Protein AF-A0A345BZ29-F1 (afdb_monomer_lite)

Secondary structure (DSSP, 8-state):
-----PPPP--------S----HHHHHHHHHHHHHHHHHHTT----EEPPGGGSEEEEEETTEEEEEEEEEETTEEEEEEEEEEE-SS-EEEEEEEEE-

Foldseek 3Di:
DDDDDDDDDDDPPDDPDPDQDPLVNVVVVQQVVVVVVCVVVVWADKAWDDPVQWDWDDPDRQWIKIWHWIATPQGIKIKIKTWGADPVGIDIDIDMDHD

Organism: NCBI:txid2099786

Structure (mmCIF, N/CA/C/O backbone):
data_AF-A0A345BZ29-F1
#
_entry.id   AF-A0A345BZ29-F1
#
loop_
_atom_site.group_PDB
_atom_site.id
_atom_site.type_symbol
_atom_site.label_atom_id
_atom_site.label_alt_id
_atom_site.label_comp_id
_atom_site.label_asym_id
_atom_site.label_entity_id
_atom_site.label_seq_id
_atom_site.pdbx_PDB_ins_code
_atom_site.Cartn_x
_atom_site.Cartn_y
_atom_site.Cartn_z
_atom_site.occupancy
_atom_site.B_iso_or_equiv
_atom_site.auth_seq_id
_atom_site.auth_comp_id
_atom_site.auth_asym_id
_atom_site.auth_atom_id
_atom_site.pdbx_PDB_model_num
ATOM 1 N N . MET A 1 1 ? 42.193 -27.269 7.540 1.00 41.31 1 MET A N 1
ATOM 2 C CA . MET A 1 1 ? 41.922 -27.602 6.123 1.00 41.31 1 MET A CA 1
ATOM 3 C C . MET A 1 1 ? 40.944 -26.571 5.577 1.00 41.31 1 MET A C 1
ATOM 5 O O . MET A 1 1 ? 39.845 -26.471 6.103 1.00 41.31 1 MET A O 1
ATOM 9 N N . LYS A 1 2 ? 41.381 -25.739 4.622 1.00 37.19 2 LYS A N 1
ATOM 10 C CA . LYS A 1 2 ? 40.565 -24.704 3.962 1.00 37.19 2 LYS A CA 1
ATOM 11 C C . LYS A 1 2 ? 39.640 -25.372 2.938 1.00 37.19 2 LYS A C 1
ATOM 13 O O . LYS A 1 2 ? 40.121 -26.186 2.156 1.00 37.19 2 LYS A O 1
ATOM 18 N N . LYS A 1 3 ? 38.356 -25.011 2.916 1.00 41.78 3 LYS A N 1
ATOM 19 C CA . LYS A 1 3 ? 37.462 -25.263 1.777 1.00 41.78 3 LYS A CA 1
ATOM 20 C C . LYS A 1 3 ? 36.987 -23.914 1.252 1.00 41.78 3 LYS A 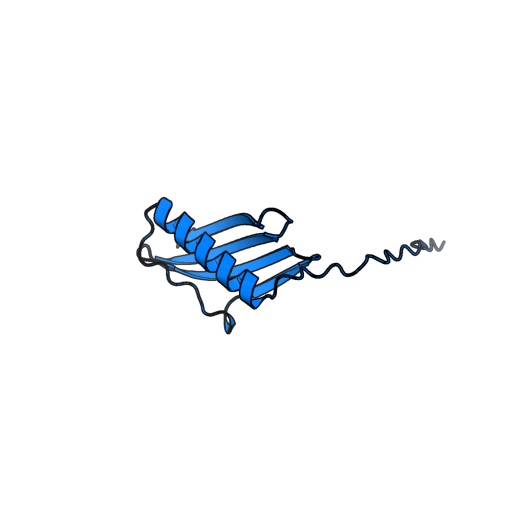C 1
ATOM 22 O O . LYS A 1 3 ? 36.071 -23.309 1.789 1.00 41.78 3 LYS A O 1
ATOM 27 N N . THR A 1 4 ? 37.701 -23.428 0.247 1.00 45.34 4 THR A N 1
ATOM 28 C CA . THR A 1 4 ? 37.281 -22.350 -0.645 1.00 45.34 4 THR A CA 1
ATOM 29 C C . THR A 1 4 ? 36.128 -22.866 -1.496 1.00 45.34 4 THR A C 1
ATOM 31 O O . THR A 1 4 ? 36.337 -23.740 -2.335 1.00 45.34 4 THR A O 1
ATOM 34 N N . PHE A 1 5 ? 34.923 -22.349 -1.270 1.00 43.94 5 PHE A N 1
ATOM 35 C CA . PHE A 1 5 ? 33.838 -22.457 -2.238 1.00 43.94 5 PHE A CA 1
ATOM 36 C C . PHE A 1 5 ? 34.003 -21.308 -3.231 1.00 43.94 5 PHE A C 1
ATOM 38 O O . PHE A 1 5 ? 33.775 -20.149 -2.897 1.00 43.94 5 PHE A O 1
ATOM 45 N N . GLY A 1 6 ? 34.495 -21.637 -4.426 1.00 39.59 6 GLY A N 1
ATOM 46 C CA . GLY A 1 6 ? 34.424 -20.748 -5.577 1.00 39.59 6 GLY A CA 1
ATOM 47 C C . GLY A 1 6 ? 32.998 -20.774 -6.107 1.00 39.59 6 GLY A C 1
ATOM 48 O O . GLY A 1 6 ? 32.523 -21.835 -6.509 1.00 39.59 6 GLY A O 1
ATOM 49 N N . LEU A 1 7 ? 32.318 -19.630 -6.071 1.00 35.81 7 LEU A N 1
ATOM 50 C CA . LEU A 1 7 ? 31.026 -19.466 -6.720 1.00 35.81 7 LEU A CA 1
ATOM 51 C C . LEU A 1 7 ? 31.264 -18.917 -8.127 1.00 35.81 7 LEU A C 1
ATOM 53 O O . LEU A 1 7 ? 31.934 -17.902 -8.315 1.00 35.81 7 LEU A O 1
ATOM 57 N N . LEU A 1 8 ? 30.773 -19.682 -9.095 1.00 42.59 8 LEU A N 1
ATOM 58 C CA . LEU A 1 8 ? 30.844 -19.427 -10.521 1.00 42.59 8 LEU A CA 1
ATOM 59 C C . LEU A 1 8 ? 30.109 -18.134 -10.891 1.00 42.59 8 LEU A C 1
ATOM 61 O O . LEU A 1 8 ? 28.984 -17.891 -10.465 1.00 42.59 8 LEU A O 1
ATOM 65 N N . LEU A 1 9 ? 30.772 -17.369 -11.750 1.00 43.53 9 LEU A N 1
ATOM 66 C CA . LEU A 1 9 ? 30.238 -16.292 -12.571 1.00 43.53 9 LEU A CA 1
ATOM 67 C C . LEU A 1 9 ? 29.026 -16.787 -13.375 1.00 43.53 9 LEU A C 1
ATOM 69 O O . LEU A 1 9 ? 29.164 -17.694 -14.195 1.00 43.53 9 LEU A O 1
ATOM 73 N N . VAL A 1 10 ? 27.876 -16.143 -13.201 1.00 43.00 10 VAL A N 1
ATOM 74 C CA . VAL A 1 10 ? 26.813 -16.107 -14.210 1.00 43.00 10 VAL A CA 1
ATOM 75 C C . VAL A 1 10 ? 26.402 -14.646 -14.328 1.00 43.00 10 VAL A C 1
ATOM 77 O O . VAL A 1 10 ? 25.740 -14.111 -13.448 1.00 43.00 10 VAL A O 1
ATOM 80 N N . MET A 1 11 ? 26.879 -13.978 -15.380 1.00 44.62 11 MET A N 1
ATOM 81 C CA . MET A 1 11 ? 26.291 -12.725 -15.849 1.00 44.62 11 MET A CA 1
ATOM 82 C C . MET A 1 11 ? 25.088 -13.087 -16.720 1.00 44.62 11 MET A C 1
ATOM 84 O O . MET A 1 11 ? 25.293 -13.698 -17.772 1.00 44.62 11 MET A O 1
ATOM 88 N N . PRO A 1 12 ? 23.863 -12.692 -16.357 1.00 50.50 12 PRO A N 1
ATOM 89 C CA . PRO A 1 12 ? 22.804 -12.540 -17.329 1.00 50.50 12 PRO A CA 1
ATOM 90 C C . PRO A 1 12 ? 22.901 -11.129 -17.927 1.00 50.50 12 PRO A C 1
ATOM 92 O O . PRO A 1 12 ? 22.564 -10.131 -17.298 1.00 50.50 12 PRO A O 1
ATOM 95 N N . LEU A 1 13 ? 23.414 -11.054 -19.159 1.00 50.03 13 LEU A N 1
ATOM 96 C CA . LEU A 1 13 ? 23.071 -9.975 -20.083 1.00 50.03 13 LEU A CA 1
ATOM 97 C C . LEU A 1 13 ? 21.588 -10.180 -20.420 1.00 50.03 13 LEU A C 1
ATOM 99 O O . LEU A 1 13 ? 21.267 -11.039 -21.242 1.00 50.03 13 LEU A O 1
ATOM 103 N N . ILE A 1 14 ? 20.694 -9.444 -19.765 1.00 51.84 14 ILE A N 1
ATOM 104 C CA . ILE A 1 14 ? 19.290 -9.373 -20.165 1.00 51.84 14 ILE A CA 1
ATOM 105 C C . ILE A 1 14 ? 19.042 -7.957 -20.667 1.00 51.84 14 ILE A C 1
ATOM 107 O O . ILE A 1 14 ? 19.093 -6.967 -19.948 1.00 51.84 14 ILE A O 1
ATOM 111 N N . LEU A 1 15 ? 18.981 -7.918 -21.994 1.00 41.41 15 LEU A N 1
ATOM 112 C CA . LEU A 1 15 ? 18.156 -7.070 -22.836 1.00 41.41 15 LEU A CA 1
ATOM 113 C C . LEU A 1 15 ? 17.166 -6.195 -22.039 1.00 41.41 15 LEU A C 1
ATOM 115 O O . LEU A 1 15 ? 16.095 -6.669 -21.691 1.00 41.41 15 LEU A O 1
ATOM 119 N N . ALA A 1 16 ? 17.514 -4.929 -21.793 1.00 41.69 16 ALA A N 1
ATOM 120 C CA . ALA A 1 16 ? 16.585 -3.936 -21.256 1.00 41.69 16 ALA A CA 1
ATOM 121 C C . ALA A 1 16 ? 15.505 -3.647 -22.313 1.00 41.69 16 ALA A C 1
ATOM 123 O O . ALA A 1 16 ? 15.663 -2.772 -23.173 1.00 41.69 16 ALA A O 1
ATOM 124 N N . GLY A 1 17 ? 14.460 -4.473 -22.310 1.00 40.19 17 GLY A N 1
ATOM 125 C CA . GLY A 1 17 ? 13.194 -4.197 -22.964 1.00 40.19 17 GLY A CA 1
ATOM 126 C C . GLY A 1 17 ? 12.519 -3.055 -22.217 1.00 40.19 17 GLY A C 1
ATOM 127 O O . GLY A 1 17 ? 12.507 -3.004 -20.996 1.00 40.19 17 GLY A O 1
ATOM 128 N N . CYS A 1 18 ? 12.038 -2.065 -22.953 1.00 53.88 18 CYS A N 1
ATOM 129 C CA . CYS A 1 18 ? 11.407 -0.888 -22.382 1.00 53.88 18 CYS A CA 1
ATOM 130 C C . CYS A 1 18 ? 10.015 -1.211 -21.823 1.00 53.88 18 CYS A C 1
ATOM 132 O O . CYS A 1 18 ? 9.070 -0.966 -22.558 1.00 53.88 18 CYS A O 1
ATOM 134 N N . PHE A 1 19 ? 9.875 -1.682 -20.579 1.00 53.09 19 PHE A N 1
ATOM 135 C CA . PHE A 1 19 ? 8.604 -1.598 -19.831 1.00 53.09 19 PHE A CA 1
ATOM 136 C C . PHE A 1 19 ? 8.750 -1.413 -18.313 1.00 53.09 19 PHE A C 1
ATOM 138 O O . PHE A 1 19 ? 7.753 -1.551 -17.634 1.00 53.09 19 PHE A O 1
ATOM 145 N N . GLY A 1 20 ? 9.909 -0.959 -17.812 1.00 54.59 20 GLY A N 1
ATOM 146 C CA . GLY A 1 20 ? 10.097 -0.631 -16.390 1.00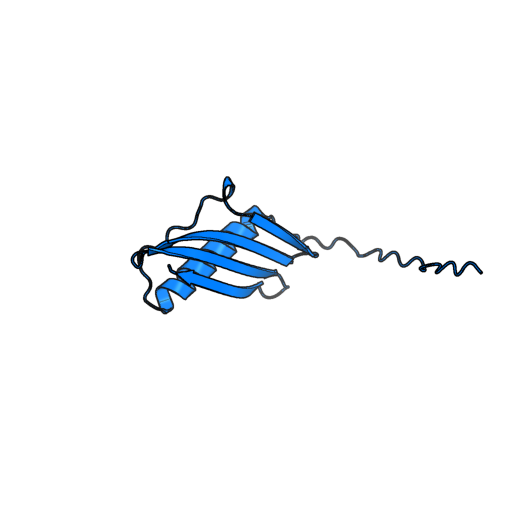 54.59 20 GLY A CA 1
ATOM 147 C C . GLY A 1 20 ? 8.958 0.220 -15.821 1.00 54.59 20 GLY A C 1
ATOM 148 O O . GLY A 1 20 ? 8.882 1.417 -16.133 1.00 54.59 20 GLY A O 1
ATOM 149 N N . ALA A 1 21 ? 8.076 -0.375 -15.015 1.00 61.56 21 ALA A N 1
ATOM 150 C CA . ALA A 1 21 ? 7.055 0.383 -14.304 1.00 61.56 21 ALA A CA 1
ATOM 151 C C . ALA A 1 21 ? 7.767 1.409 -13.407 1.00 61.56 21 ALA A C 1
ATOM 153 O O . ALA A 1 21 ? 8.713 1.099 -12.695 1.00 61.56 21 ALA A O 1
ATOM 154 N N . ASN A 1 22 ? 7.391 2.684 -13.476 1.00 83.56 22 ASN A N 1
ATOM 155 C CA . ASN A 1 22 ? 7.972 3.664 -12.557 1.00 83.56 22 ASN A CA 1
ATOM 156 C C . ASN A 1 22 ? 7.379 3.409 -11.157 1.00 83.56 22 ASN A C 1
ATOM 158 O O . ASN A 1 22 ? 6.186 3.142 -11.057 1.00 83.56 22 ASN A O 1
ATOM 162 N N . GLU A 1 23 ? 8.163 3.544 -10.083 1.00 87.69 23 GLU A N 1
ATOM 163 C CA . GLU A 1 23 ? 7.680 3.508 -8.691 1.00 87.69 23 GLU A CA 1
ATOM 164 C C . GLU A 1 23 ? 6.437 4.392 -8.458 1.00 87.69 23 GLU A C 1
ATOM 166 O O . GLU A 1 23 ? 5.601 4.071 -7.619 1.00 87.69 23 GLU A O 1
ATOM 171 N N . ASP A 1 24 ? 6.313 5.506 -9.193 1.00 90.19 24 ASP A N 1
ATOM 172 C CA . ASP A 1 24 ? 5.108 6.349 -9.214 1.00 90.19 24 ASP A CA 1
ATOM 173 C C . ASP A 1 24 ? 3.860 5.567 -9.650 1.00 90.19 24 ASP A C 1
ATOM 175 O O . ASP A 1 24 ? 2.824 5.616 -8.996 1.00 90.19 24 ASP A O 1
ATOM 179 N N . VAL A 1 25 ? 3.987 4.825 -10.750 1.00 92.06 25 VAL A N 1
ATOM 180 C CA . VAL A 1 25 ? 2.914 4.010 -11.328 1.00 92.06 25 VAL A CA 1
ATOM 181 C C . VAL A 1 25 ? 2.582 2.850 -10.392 1.00 92.06 25 VAL A C 1
ATOM 183 O O . VAL A 1 25 ? 1.414 2.632 -10.099 1.00 92.06 25 VAL A O 1
ATOM 186 N N . ALA A 1 26 ? 3.600 2.181 -9.840 1.00 93.56 26 ALA A N 1
ATOM 187 C CA . ALA A 1 26 ? 3.407 1.098 -8.875 1.00 93.56 26 ALA A CA 1
ATOM 188 C C . ALA A 1 26 ? 2.657 1.557 -7.615 1.00 93.56 26 ALA A C 1
ATOM 190 O O . ALA A 1 26 ? 1.799 0.841 -7.104 1.00 93.56 26 ALA A O 1
ATOM 191 N N . TYR A 1 27 ? 2.948 2.762 -7.117 1.00 95.38 27 TYR A N 1
ATOM 192 C CA . TYR A 1 27 ? 2.218 3.344 -5.992 1.00 95.38 27 TYR A CA 1
ATOM 193 C C . TYR A 1 27 ? 0.754 3.647 -6.337 1.00 95.38 27 TYR A C 1
ATOM 195 O O . TYR A 1 27 ? -0.135 3.319 -5.545 1.00 95.38 27 TYR A O 1
ATOM 203 N N . ASP A 1 28 ? 0.504 4.269 -7.492 1.00 96.00 28 ASP A N 1
ATOM 204 C CA . ASP A 1 28 ? -0.848 4.621 -7.930 1.00 96.00 28 ASP A CA 1
ATOM 205 C C . ASP A 1 28 ? -1.701 3.356 -8.144 1.00 96.00 28 ASP A C 1
ATOM 207 O O . ASP A 1 28 ? -2.808 3.267 -7.604 1.00 96.00 28 ASP A O 1
ATOM 211 N N . ASP A 1 29 ? -1.158 2.341 -8.825 1.00 95.94 29 ASP A N 1
ATOM 212 C CA . ASP A 1 29 ? -1.839 1.065 -9.073 1.00 95.94 29 ASP A CA 1
ATOM 213 C C . ASP A 1 29 ? -2.101 0.299 -7.768 1.00 95.94 29 ASP A C 1
ATOM 215 O O . ASP A 1 29 ? -3.218 -0.171 -7.537 1.00 95.94 29 ASP A O 1
ATOM 219 N N . ALA A 1 30 ? -1.115 0.223 -6.863 1.00 96.19 30 ALA A N 1
ATOM 220 C CA . ALA A 1 30 ? -1.288 -0.419 -5.557 1.00 96.19 30 ALA A CA 1
ATOM 221 C C . ALA A 1 30 ? -2.387 0.266 -4.739 1.00 96.19 30 ALA A C 1
ATOM 223 O O . ALA A 1 30 ? -3.189 -0.400 -4.080 1.00 96.19 30 ALA A O 1
ATOM 224 N N . SER A 1 31 ? -2.433 1.597 -4.799 1.00 96.81 31 SER A N 1
ATOM 225 C CA . SER A 1 31 ? -3.407 2.400 -4.069 1.00 96.81 31 SER A CA 1
ATOM 226 C C . SER A 1 31 ? -4.826 2.203 -4.595 1.00 96.81 31 SER A C 1
ATOM 228 O O . SER A 1 31 ? -5.771 2.072 -3.809 1.00 96.81 31 SER A O 1
ATOM 230 N N . GLU A 1 32 ? -4.988 2.156 -5.918 1.00 96.94 32 GLU A N 1
ATOM 231 C CA . GLU A 1 32 ? -6.271 1.879 -6.563 1.00 96.94 32 GLU A CA 1
ATOM 232 C C . GLU A 1 32 ? -6.769 0.476 -6.208 1.00 96.94 32 GLU A C 1
ATOM 234 O O . GLU A 1 32 ? -7.903 0.312 -5.749 1.00 96.94 32 GLU A O 1
ATOM 239 N N . VAL A 1 33 ? -5.903 -0.522 -6.376 1.00 96.25 33 VAL A N 1
ATOM 240 C CA . VAL A 1 33 ? -6.203 -1.932 -6.125 1.00 96.25 33 VAL A CA 1
ATOM 241 C C . VAL A 1 33 ? -6.593 -2.156 -4.664 1.00 96.25 33 VAL A C 1
ATOM 243 O O . VAL A 1 33 ? -7.671 -2.690 -4.406 1.00 96.25 33 VAL A O 1
ATOM 246 N N . LEU A 1 34 ? -5.800 -1.669 -3.705 1.00 97.25 34 LEU A N 1
ATOM 247 C CA . LEU A 1 34 ? -6.122 -1.773 -2.278 1.00 97.25 34 LEU A CA 1
ATOM 248 C C . LEU A 1 34 ? -7.469 -1.119 -1.948 1.00 97.25 34 LEU A C 1
ATOM 250 O O . LEU A 1 34 ? -8.291 -1.707 -1.245 1.00 97.25 34 LEU A O 1
ATOM 254 N N . THR A 1 35 ? -7.709 0.088 -2.466 1.00 97.06 35 THR A N 1
ATOM 255 C CA . THR A 1 35 ? -8.960 0.818 -2.221 1.00 97.06 35 THR A CA 1
ATOM 256 C C . THR A 1 35 ? -10.163 0.045 -2.749 1.00 97.06 35 THR A C 1
ATOM 258 O O . THR A 1 35 ? -11.183 -0.035 -2.062 1.00 97.06 35 THR A O 1
ATOM 261 N N . ARG A 1 36 ? -10.053 -0.533 -3.949 1.00 96.50 36 ARG A N 1
ATOM 262 C CA . ARG A 1 36 ? -11.121 -1.322 -4.564 1.00 96.50 36 ARG A CA 1
ATOM 263 C C . ARG A 1 36 ? -11.431 -2.577 -3.754 1.00 96.50 36 ARG A C 1
ATOM 265 O O . ARG A 1 36 ? -12.588 -2.771 -3.397 1.00 96.50 36 ARG A O 1
ATOM 272 N N . GLU A 1 37 ? -10.424 -3.389 -3.432 1.00 95.88 37 GLU A N 1
ATOM 273 C CA . GLU A 1 37 ? -10.641 -4.649 -2.704 1.00 95.88 37 GLU A CA 1
ATOM 274 C C . GLU A 1 37 ? -11.244 -4.395 -1.312 1.00 95.88 37 GLU A C 1
ATOM 276 O O . GLU A 1 37 ? -12.212 -5.046 -0.923 1.00 95.88 37 GLU A O 1
ATOM 281 N N . LEU A 1 38 ? -10.762 -3.380 -0.587 1.00 94.81 38 LEU A N 1
ATOM 282 C CA . LEU A 1 38 ? -11.333 -3.000 0.710 1.00 94.81 38 LEU A CA 1
ATOM 283 C C . LEU A 1 38 ? -12.794 -2.548 0.600 1.00 94.81 38 LEU A C 1
ATOM 285 O O . LEU A 1 38 ? -13.622 -2.911 1.439 1.00 94.81 38 LEU A O 1
ATOM 289 N N . GLN A 1 39 ? -13.135 -1.774 -0.430 1.00 95.25 39 GLN A N 1
ATOM 290 C CA . GLN A 1 39 ? -14.517 -1.356 -0.665 1.00 95.25 39 GLN A CA 1
ATOM 291 C C . GLN A 1 39 ? -15.427 -2.530 -1.036 1.00 95.25 39 GLN A C 1
ATOM 293 O O . GLN A 1 39 ? -16.570 -2.565 -0.572 1.00 95.25 39 GLN A O 1
ATOM 298 N N . ASP A 1 40 ? -14.928 -3.501 -1.803 1.00 95.12 40 ASP A N 1
ATOM 299 C CA . ASP A 1 40 ? -15.651 -4.732 -2.138 1.00 95.12 40 ASP A CA 1
ATOM 300 C C . ASP A 1 40 ? -15.900 -5.607 -0.894 1.00 95.12 40 ASP A C 1
ATOM 302 O O . ASP A 1 40 ? -16.941 -6.264 -0.791 1.00 95.12 40 ASP A O 1
ATOM 306 N N . GLU A 1 41 ? -15.024 -5.531 0.111 1.00 92.94 41 GLU A N 1
ATOM 307 C CA . GLU A 1 41 ? -15.248 -6.113 1.442 1.00 92.94 41 GLU A CA 1
ATOM 308 C C . GLU A 1 41 ? -16.163 -5.280 2.359 1.00 92.94 41 GLU A C 1
ATOM 310 O O . GLU A 1 41 ? -16.502 -5.698 3.470 1.00 92.94 41 GLU A O 1
ATOM 315 N N . GLY A 1 42 ? -16.616 -4.111 1.903 1.00 94.31 42 GLY A N 1
ATOM 316 C CA . GLY A 1 42 ? -17.494 -3.215 2.653 1.00 94.31 42 GLY A CA 1
ATOM 317 C C . GLY A 1 42 ? -16.768 -2.258 3.603 1.00 94.31 42 GLY A C 1
ATOM 318 O O . GLY A 1 42 ? -17.422 -1.597 4.416 1.00 94.31 42 GLY A O 1
ATOM 319 N N . VAL A 1 43 ? -15.442 -2.144 3.507 1.00 94.75 43 VAL A N 1
ATOM 320 C CA . VAL A 1 43 ? -14.652 -1.145 4.232 1.00 94.75 43 VAL A CA 1
ATOM 321 C C . VAL A 1 43 ? -14.780 0.203 3.521 1.00 94.75 43 VAL A C 1
ATOM 323 O O . VAL A 1 43 ? -14.430 0.371 2.357 1.00 94.75 43 VAL A O 1
ATOM 326 N N . THR A 1 44 ? -15.307 1.200 4.226 1.00 94.38 44 THR A N 1
ATOM 327 C CA . THR A 1 44 ? -15.531 2.547 3.675 1.00 94.38 44 THR A CA 1
ATOM 328 C C . THR A 1 44 ? -14.459 3.528 4.125 1.00 94.38 44 THR A C 1
ATOM 330 O O . THR A 1 44 ? -13.855 3.315 5.167 1.00 94.38 44 THR A O 1
ATOM 333 N N . GLY A 1 45 ? -14.299 4.654 3.422 1.00 94.50 45 GLY A N 1
ATOM 334 C CA . GLY A 1 45 ? -13.441 5.758 3.877 1.00 94.50 45 GLY A CA 1
ATOM 335 C C . GLY A 1 45 ? -11.952 5.417 3.887 1.00 94.50 45 GLY A C 1
ATOM 336 O O . GLY A 1 45 ? -11.261 5.824 4.808 1.00 94.50 45 GLY A O 1
ATOM 337 N N . VAL A 1 46 ? -11.497 4.629 2.909 1.00 96.38 46 VAL A N 1
ATOM 338 C CA . VAL A 1 46 ? -10.092 4.235 2.755 1.00 96.38 46 VAL A CA 1
ATOM 339 C C . VAL A 1 46 ? -9.256 5.455 2.360 1.00 96.38 46 VAL A C 1
ATOM 341 O O . VAL A 1 46 ? -9.490 6.055 1.311 1.00 96.38 46 VAL A O 1
ATOM 344 N N . GLU A 1 47 ? -8.281 5.805 3.190 1.00 96.94 47 GLU A N 1
ATOM 345 C CA . GLU A 1 47 ? -7.288 6.851 2.953 1.00 96.94 47 GLU A CA 1
ATOM 346 C C . GLU A 1 47 ? -5.889 6.249 3.115 1.00 96.94 47 GLU A C 1
ATOM 348 O O . GLU A 1 47 ? -5.472 5.880 4.211 1.00 96.94 47 GLU A O 1
ATOM 353 N N . ILE A 1 48 ? -5.158 6.128 2.011 1.00 96.50 48 ILE A N 1
ATOM 354 C CA . ILE A 1 48 ? -3.819 5.532 1.991 1.00 96.50 48 ILE A CA 1
ATOM 355 C C . ILE A 1 48 ? -2.783 6.597 2.367 1.00 96.50 48 ILE A C 1
ATOM 357 O O . ILE A 1 48 ? -2.888 7.752 1.943 1.00 96.50 48 ILE A O 1
ATOM 361 N N . ALA A 1 49 ? -1.784 6.221 3.173 1.00 94.44 49 ALA A N 1
ATOM 362 C CA . ALA A 1 49 ? -0.680 7.108 3.524 1.00 94.44 49 ALA A CA 1
ATOM 363 C C . ALA A 1 49 ? 0.009 7.659 2.270 1.00 94.44 49 ALA A C 1
ATOM 365 O O . ALA A 1 49 ? 0.129 6.972 1.259 1.00 94.44 49 ALA A O 1
ATOM 366 N N . SER A 1 50 ? 0.498 8.900 2.347 1.00 94.38 50 SER A N 1
ATOM 367 C CA . SER A 1 50 ? 1.179 9.521 1.212 1.00 94.38 50 SER A CA 1
ATOM 368 C C . SER A 1 50 ? 2.359 8.674 0.733 1.00 94.38 50 SER A C 1
ATOM 370 O O . SER A 1 50 ? 2.982 7.938 1.503 1.00 94.38 50 SER A O 1
ATOM 372 N N . ARG A 1 51 ? 2.727 8.844 -0.540 1.00 92.50 51 ARG A N 1
ATOM 373 C CA . ARG A 1 51 ? 3.881 8.158 -1.130 1.00 92.50 51 ARG A CA 1
ATOM 374 C C . ARG A 1 51 ? 5.161 8.318 -0.306 1.00 92.50 51 ARG A C 1
ATOM 376 O O . ARG A 1 51 ? 5.880 7.352 -0.109 1.00 92.50 51 ARG A O 1
ATOM 383 N N . GLU A 1 52 ? 5.428 9.513 0.221 1.00 93.19 52 GLU A N 1
ATOM 384 C CA . GLU A 1 52 ? 6.618 9.778 1.049 1.00 93.19 52 GLU A CA 1
ATOM 385 C C . GLU A 1 52 ? 6.648 8.967 2.357 1.00 93.19 52 GLU A C 1
ATOM 387 O O . GLU A 1 52 ? 7.713 8.776 2.943 1.00 93.19 52 GLU A O 1
ATOM 392 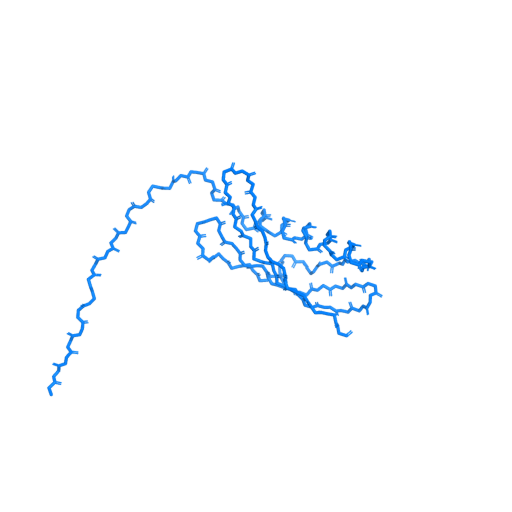N N . ALA A 1 53 ? 5.485 8.507 2.822 1.00 92.62 53 ALA A N 1
ATOM 393 C CA . ALA A 1 53 ? 5.317 7.678 4.010 1.00 92.62 53 ALA A CA 1
ATOM 394 C C . ALA A 1 53 ? 5.099 6.188 3.679 1.00 92.62 53 ALA A C 1
ATOM 396 O O . ALA A 1 53 ? 4.906 5.386 4.592 1.00 92.62 53 ALA A O 1
ATOM 397 N N . THR A 1 54 ? 5.136 5.820 2.396 1.00 95.50 54 THR A N 1
ATOM 398 C CA . THR A 1 54 ? 4.945 4.454 1.900 1.00 95.50 54 THR A CA 1
ATOM 399 C C . THR A 1 54 ? 6.293 3.866 1.489 1.00 95.50 54 THR A C 1
ATOM 401 O O . THR A 1 54 ? 7.110 4.524 0.847 1.00 95.50 54 THR A O 1
ATOM 404 N N . SER A 1 55 ? 6.547 2.616 1.869 1.00 96.88 55 SER A N 1
ATOM 405 C CA . SER A 1 55 ? 7.732 1.875 1.444 1.00 96.88 55 SER A CA 1
ATOM 406 C C . SER A 1 55 ? 7.459 1.216 0.097 1.00 96.88 55 SER A C 1
ATOM 408 O O . SER A 1 55 ? 6.549 0.397 -0.001 1.00 96.88 55 SER A O 1
ATOM 410 N N . ILE A 1 56 ? 8.259 1.542 -0.919 1.00 94.69 56 ILE A N 1
ATOM 411 C CA . ILE A 1 56 ? 8.196 0.940 -2.258 1.00 94.69 56 ILE A CA 1
ATOM 412 C C . ILE A 1 56 ? 9.530 0.239 -2.498 1.00 94.69 56 ILE A C 1
ATOM 414 O O . ILE A 1 56 ? 10.588 0.859 -2.394 1.00 94.69 56 ILE A O 1
ATOM 418 N N . ILE A 1 57 ? 9.486 -1.065 -2.753 1.00 94.25 57 ILE A N 1
ATOM 419 C CA . ILE A 1 57 ? 10.671 -1.913 -2.885 1.00 94.25 57 ILE A CA 1
ATOM 420 C C . ILE A 1 57 ? 10.599 -2.634 -4.230 1.00 94.25 57 ILE A C 1
ATOM 422 O O . ILE A 1 57 ? 9.759 -3.510 -4.409 1.00 94.25 57 ILE A O 1
ATOM 426 N N . GLU A 1 58 ? 11.502 -2.303 -5.151 1.00 92.75 58 GLU A N 1
ATOM 427 C CA . GLU A 1 58 ? 11.687 -3.052 -6.399 1.00 92.75 58 GLU A CA 1
ATOM 428 C C . GLU A 1 58 ? 12.325 -4.420 -6.091 1.00 92.75 58 GLU A C 1
ATOM 430 O O . GLU A 1 58 ? 13.413 -4.502 -5.508 1.00 92.75 58 GLU A O 1
ATOM 435 N N . GLN A 1 59 ? 11.627 -5.503 -6.437 1.00 89.38 59 GLN A N 1
ATOM 436 C CA . GLN A 1 59 ? 12.058 -6.889 -6.215 1.00 89.38 59 GLN A CA 1
ATOM 437 C C . GLN A 1 59 ? 12.640 -7.548 -7.472 1.00 89.38 59 GLN A C 1
ATOM 439 O O . GLN A 1 59 ? 13.343 -8.558 -7.377 1.00 89.38 59 GLN A O 1
ATOM 444 N N . GLY A 1 60 ? 12.405 -6.952 -8.636 1.00 87.19 60 GLY A N 1
ATOM 445 C CA . GLY A 1 60 ? 12.856 -7.420 -9.936 1.00 87.19 60 GLY A CA 1
ATOM 446 C C . GLY A 1 60 ? 12.427 -6.452 -11.032 1.00 87.19 60 GLY A C 1
ATOM 447 O O . GLY A 1 60 ? 11.780 -5.447 -10.754 1.00 87.19 60 GLY A O 1
ATOM 448 N N . GLU A 1 61 ? 12.788 -6.773 -12.276 1.00 86.00 61 GLU A N 1
ATOM 449 C CA . GLU A 1 61 ? 12.240 -6.064 -13.435 1.00 86.00 61 GLU A CA 1
ATOM 450 C C . GLU A 1 61 ? 10.716 -6.175 -13.375 1.00 86.00 61 GLU A C 1
ATOM 452 O O . GLU A 1 61 ? 10.193 -7.286 -13.303 1.00 86.00 61 GLU A O 1
ATOM 457 N N . ASP A 1 62 ? 10.040 -5.027 -13.337 1.00 90.06 62 ASP A N 1
ATOM 458 C CA . ASP A 1 62 ? 8.582 -4.937 -13.323 1.00 90.06 62 ASP A CA 1
ATOM 459 C C . ASP A 1 62 ? 7.892 -5.560 -12.096 1.00 90.06 62 ASP A C 1
ATOM 461 O O . ASP A 1 62 ? 6.698 -5.839 -12.144 1.00 90.06 62 ASP A O 1
ATOM 465 N N . HIS A 1 63 ? 8.603 -5.724 -10.972 1.00 93.50 63 HIS A N 1
ATOM 466 C CA . HIS A 1 63 ? 8.072 -6.320 -9.738 1.00 93.50 63 HIS A CA 1
ATOM 467 C C . HIS A 1 63 ? 8.310 -5.419 -8.518 1.00 93.50 63 HIS A C 1
ATOM 469 O O . HIS A 1 63 ? 9.454 -5.111 -8.172 1.00 93.50 63 HIS A O 1
ATOM 475 N N . TYR A 1 64 ? 7.231 -5.017 -7.839 1.00 94.88 64 TYR A N 1
ATOM 476 C CA . TYR A 1 64 ? 7.225 -4.058 -6.734 1.00 94.88 64 TYR A CA 1
ATOM 477 C C . TYR A 1 64 ? 6.469 -4.587 -5.517 1.00 94.88 64 TYR A C 1
ATOM 479 O O . TYR A 1 64 ? 5.346 -5.068 -5.617 1.00 94.88 64 TYR A O 1
ATOM 487 N N . LEU A 1 65 ? 7.052 -4.384 -4.336 1.00 96.56 65 LEU A N 1
ATOM 488 C CA . LEU A 1 65 ? 6.381 -4.556 -3.053 1.00 96.56 65 LEU A CA 1
ATOM 489 C C . LEU A 1 65 ? 6.106 -3.186 -2.425 1.00 96.56 65 LEU A C 1
ATOM 491 O O . LEU A 1 65 ? 7.041 -2.439 -2.122 1.00 96.56 65 LEU A O 1
ATOM 495 N N . ILE 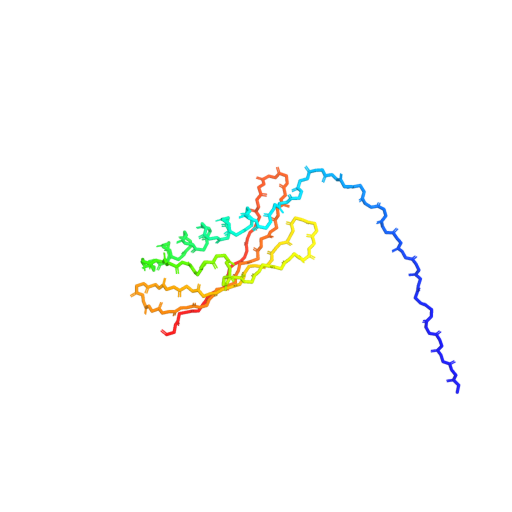A 1 66 ? 4.831 -2.876 -2.203 1.00 97.38 66 ILE A N 1
ATOM 496 C CA . ILE A 1 66 ? 4.349 -1.610 -1.651 1.00 97.38 66 ILE A CA 1
ATOM 497 C C . ILE A 1 66 ? 3.773 -1.875 -0.262 1.00 97.38 66 ILE A C 1
ATOM 499 O O . ILE A 1 66 ? 2.893 -2.715 -0.097 1.00 97.38 66 ILE A O 1
ATOM 503 N N . GLN A 1 67 ? 4.264 -1.172 0.755 1.00 98.00 67 GLN A N 1
ATOM 504 C CA . GLN A 1 67 ? 3.852 -1.354 2.149 1.00 98.00 67 GLN A CA 1
ATOM 505 C C . GLN A 1 67 ? 3.622 -0.009 2.823 1.00 98.00 67 GLN A C 1
ATOM 507 O O . GLN A 1 67 ? 4.452 0.899 2.721 1.00 98.00 67 GLN A O 1
ATOM 512 N N . GLY A 1 68 ? 2.535 0.107 3.576 1.00 97.00 68 GLY A N 1
ATOM 513 C CA . GLY A 1 68 ? 2.201 1.361 4.231 1.00 97.00 68 GLY A CA 1
ATOM 514 C C . GLY A 1 68 ? 1.093 1.247 5.265 1.00 97.00 68 GLY A C 1
ATOM 515 O O . GLY A 1 68 ? 0.649 0.162 5.641 1.00 97.00 68 GLY A O 1
ATOM 516 N N . GLN A 1 69 ? 0.675 2.418 5.733 1.00 97.94 69 GLN A N 1
ATOM 517 C CA . GLN A 1 69 ? -0.459 2.588 6.634 1.00 97.94 69 GLN A CA 1
ATOM 518 C C . GLN A 1 69 ? -1.654 3.123 5.846 1.00 97.94 69 GLN A C 1
ATOM 520 O O . GLN A 1 69 ? -1.492 3.836 4.852 1.00 97.94 69 GLN A O 1
ATOM 525 N N . MET A 1 70 ? -2.851 2.822 6.320 1.00 97.12 70 MET A N 1
ATOM 526 C CA . MET A 1 70 ? -4.099 3.369 5.809 1.00 97.12 70 MET A CA 1
ATOM 527 C C . MET A 1 70 ? -5.023 3.732 6.967 1.00 97.12 70 MET A C 1
ATOM 529 O O . MET A 1 70 ? -4.986 3.112 8.028 1.00 97.12 70 MET A O 1
ATOM 533 N N . GLU A 1 71 ? -5.886 4.709 6.746 1.00 97.56 71 GLU A N 1
ATOM 534 C CA . GLU A 1 71 ? -7.033 4.987 7.600 1.00 97.56 71 GLU A CA 1
ATOM 535 C C . GLU A 1 71 ? -8.296 4.474 6.910 1.00 97.56 71 GLU A C 1
ATOM 537 O O . GLU A 1 71 ? -8.423 4.525 5.687 1.00 97.56 71 GLU A O 1
ATOM 542 N N . THR A 1 72 ? -9.234 3.941 7.689 1.00 95.62 72 THR A N 1
ATOM 543 C CA . THR A 1 72 ? -10.521 3.460 7.181 1.00 95.62 72 THR A CA 1
ATOM 544 C C . THR A 1 72 ? -11.649 3.867 8.123 1.00 95.62 72 THR A C 1
ATOM 546 O O . THR A 1 72 ? -11.435 4.231 9.278 1.00 95.62 72 THR A O 1
ATOM 549 N N . GLY A 1 73 ? -12.893 3.715 7.680 1.00 94.75 73 GLY A N 1
ATOM 550 C CA . GLY A 1 73 ? -14.076 3.894 8.521 1.00 94.75 73 GLY A CA 1
ATOM 551 C C . GLY A 1 73 ? -14.181 2.891 9.677 1.00 94.75 73 GLY A C 1
ATOM 552 O O . GLY A 1 73 ? -14.958 3.128 10.601 1.00 94.75 73 GLY A O 1
ATOM 553 N N . ALA A 1 74 ? -13.420 1.792 9.644 1.00 91.25 74 ALA A N 1
ATOM 554 C CA . ALA A 1 74 ? -13.335 0.816 10.730 1.00 91.25 74 ALA A CA 1
ATOM 555 C C . ALA A 1 74 ? -12.182 1.103 11.712 1.00 91.25 74 ALA A C 1
ATOM 557 O O . ALA A 1 74 ? -12.206 0.584 12.825 1.00 91.25 74 ALA A O 1
ATOM 558 N N . GLY A 1 75 ? -11.219 1.946 11.329 1.00 95.00 75 GLY A N 1
ATOM 559 C CA . GLY A 1 75 ? -10.020 2.252 12.107 1.00 95.00 75 GLY A CA 1
ATOM 560 C C . GLY A 1 75 ? -8.748 2.291 11.250 1.00 95.00 75 GLY A C 1
ATOM 561 O O . GLY A 1 75 ? -8.819 2.057 10.035 1.00 95.00 75 GLY A O 1
ATOM 562 N N . PRO A 1 76 ? -7.592 2.578 11.873 1.00 96.38 76 PRO A N 1
ATOM 563 C CA . PRO A 1 76 ? -6.299 2.517 11.206 1.00 96.38 76 PRO A CA 1
ATOM 564 C C . PRO A 1 76 ? -5.956 1.075 10.821 1.00 96.38 76 PRO A C 1
ATOM 566 O O . PRO A 1 76 ? -6.403 0.116 11.460 1.00 96.38 76 PRO A O 1
ATOM 569 N N . GLY A 1 77 ? -5.123 0.920 9.800 1.00 96.75 77 GLY A N 1
ATOM 570 C CA . GLY A 1 77 ? -4.662 -0.378 9.339 1.00 96.75 77 GLY A CA 1
ATOM 571 C C . GLY A 1 77 ? -3.314 -0.335 8.637 1.00 96.75 77 GLY A C 1
ATOM 572 O O . GLY A 1 77 ? -2.825 0.712 8.216 1.00 96.75 77 GLY A O 1
ATOM 573 N N . GLU A 1 78 ? -2.739 -1.519 8.491 1.00 97.56 78 GLU A N 1
ATOM 574 C CA . GLU A 1 78 ? -1.527 -1.775 7.720 1.00 97.56 78 GLU A CA 1
ATOM 575 C C . GLU A 1 78 ? -1.871 -2.540 6.454 1.00 97.56 78 GLU A C 1
ATOM 577 O O . GLU A 1 78 ? -2.768 -3.388 6.459 1.00 97.56 78 GLU A O 1
ATOM 582 N N . TYR A 1 79 ? -1.128 -2.268 5.384 1.00 97.31 79 TYR A N 1
ATOM 583 C CA . TYR A 1 79 ? -1.269 -2.982 4.125 1.00 97.31 79 TYR A CA 1
ATOM 584 C C . TYR A 1 79 ? 0.083 -3.331 3.503 1.00 97.31 79 TYR A C 1
ATOM 586 O O . TYR A 1 79 ? 1.105 -2.673 3.723 1.00 97.31 79 TYR A O 1
ATOM 594 N N . GLN A 1 80 ? 0.045 -4.362 2.670 1.00 98.31 80 GLN A N 1
ATOM 595 C CA . GLN A 1 80 ? 1.091 -4.770 1.754 1.00 98.31 80 GLN A CA 1
ATOM 596 C C . GLN A 1 80 ? 0.438 -5.165 0.427 1.00 98.31 80 GLN A C 1
ATOM 598 O O . GLN A 1 80 ? -0.472 -5.992 0.418 1.00 98.31 80 GLN A O 1
ATOM 603 N N . VAL A 1 81 ? 0.930 -4.604 -0.673 1.00 97.88 81 VAL A N 1
ATOM 604 C CA . VAL A 1 81 ? 0.570 -4.976 -2.042 1.00 97.88 81 VAL A CA 1
ATOM 605 C C . VAL A 1 81 ? 1.826 -5.467 -2.748 1.00 97.88 81 VAL A C 1
ATOM 607 O O . VAL A 1 81 ? 2.826 -4.754 -2.805 1.0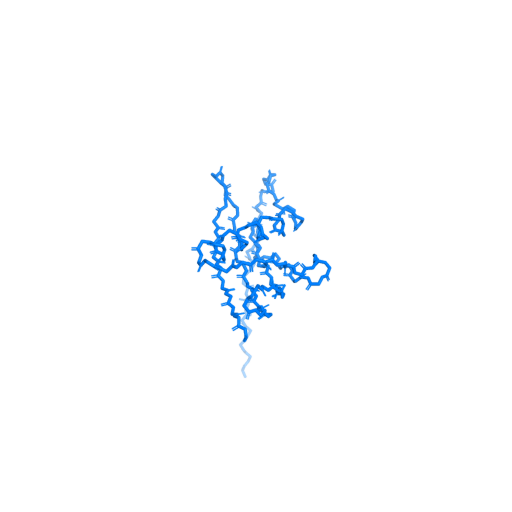0 97.88 81 VAL A O 1
ATOM 610 N N . ASP A 1 82 ? 1.773 -6.684 -3.259 1.00 97.44 82 ASP A N 1
ATOM 611 C CA . ASP A 1 82 ? 2.749 -7.235 -4.190 1.00 97.44 82 ASP A CA 1
ATOM 612 C C . ASP A 1 82 ? 2.209 -7.042 -5.617 1.00 97.44 82 ASP A C 1
ATOM 614 O O . ASP A 1 82 ? 1.069 -7.429 -5.874 1.00 97.44 82 ASP A O 1
ATOM 618 N N . LEU A 1 83 ? 2.965 -6.381 -6.497 1.00 96.00 83 LEU A N 1
ATOM 619 C CA . LEU A 1 83 ? 2.583 -6.028 -7.871 1.00 96.00 83 LEU A CA 1
ATOM 620 C C . LEU A 1 83 ? 3.665 -6.471 -8.853 1.00 96.00 83 LEU A C 1
ATOM 622 O O . LEU A 1 83 ? 4.782 -5.961 -8.783 1.00 96.00 83 LEU A O 1
ATOM 626 N N . GLU A 1 84 ? 3.329 -7.308 -9.834 1.00 95.19 84 GLU A N 1
ATOM 627 C CA . GLU A 1 84 ? 4.200 -7.536 -10.997 1.00 95.19 84 GLU A CA 1
ATOM 628 C C . GLU A 1 84 ? 3.457 -7.296 -12.315 1.00 95.19 84 GLU A C 1
ATOM 630 O O . GLU A 1 84 ? 2.302 -7.695 -12.500 1.00 95.19 84 GLU A O 1
ATOM 635 N N . TYR A 1 85 ? 4.136 -6.584 -13.215 1.00 91.00 85 TYR A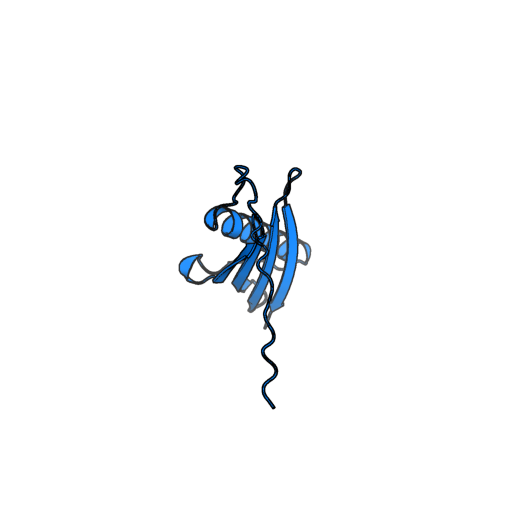 N 1
ATOM 636 C CA . TYR A 1 85 ? 3.618 -6.180 -14.515 1.00 91.00 85 TYR A CA 1
ATOM 637 C C . TYR A 1 85 ? 4.027 -7.176 -15.595 1.00 91.00 85 TYR A C 1
ATOM 639 O O . TYR A 1 85 ? 5.153 -7.673 -15.633 1.00 91.00 85 TYR A O 1
ATOM 647 N N . ASP A 1 86 ? 3.103 -7.437 -16.514 1.00 88.62 86 ASP A N 1
ATOM 648 C CA . ASP A 1 86 ? 3.324 -8.288 -17.673 1.00 88.62 86 ASP A CA 1
ATOM 649 C C . ASP A 1 86 ? 2.771 -7.645 -18.959 1.00 88.62 86 ASP A C 1
ATOM 651 O O . ASP A 1 86 ? 2.357 -6.485 -18.995 1.00 88.62 86 ASP A O 1
ATOM 655 N N . ALA A 1 87 ? 2.805 -8.388 -20.067 1.00 85.94 87 ALA A N 1
ATOM 656 C CA . ALA A 1 87 ? 2.355 -7.881 -21.363 1.00 85.94 87 ALA A CA 1
ATOM 657 C C . ALA A 1 87 ? 0.834 -7.635 -21.446 1.00 85.94 87 ALA A C 1
ATOM 659 O O . ALA A 1 87 ? 0.388 -6.917 -22.346 1.00 85.94 87 ALA A O 1
ATOM 660 N N . ASP A 1 88 ? 0.053 -8.240 -20.553 1.00 85.31 88 ASP A N 1
ATOM 661 C CA . ASP A 1 88 ? -1.408 -8.221 -20.546 1.00 85.31 88 ASP A CA 1
ATOM 662 C C . ASP A 1 88 ? -1.979 -7.320 -19.427 1.00 85.31 88 ASP A C 1
ATOM 664 O O . ASP A 1 88 ? -3.179 -7.027 -19.430 1.00 85.31 88 ASP A O 1
ATOM 668 N N . GLY A 1 89 ? -1.136 -6.826 -18.512 1.00 87.50 89 GLY A N 1
ATOM 669 C CA . GLY A 1 89 ? -1.495 -5.889 -17.449 1.00 87.50 89 GLY A CA 1
ATOM 670 C C . GLY A 1 89 ? -0.573 -6.009 -16.236 1.00 87.50 89 GLY A C 1
ATOM 671 O O . GLY A 1 89 ? 0.641 -5.868 -16.347 1.00 87.50 89 GLY A O 1
ATOM 672 N N . TYR A 1 90 ? -1.169 -6.229 -15.067 1.00 90.56 90 TYR A N 1
ATOM 673 C CA . TYR A 1 90 ? -0.451 -6.545 -13.838 1.00 90.56 90 TYR A CA 1
ATOM 674 C C . TYR A 1 90 ? -1.229 -7.586 -13.038 1.00 90.56 90 TYR A C 1
ATOM 676 O O . TYR A 1 90 ? -2.466 -7.617 -13.057 1.00 90.56 90 TYR A O 1
ATOM 684 N N . TRP A 1 91 ? -0.505 -8.429 -12.314 1.00 93.69 91 TRP A N 1
ATOM 685 C CA . TRP A 1 91 ? -1.078 -9.232 -11.244 1.00 93.69 91 TRP A CA 1
ATOM 686 C C . TRP A 1 91 ? -0.784 -8.573 -9.903 1.00 93.69 91 TRP A C 1
ATOM 688 O O . TRP A 1 91 ? 0.161 -7.796 -9.767 1.00 93.69 91 TRP A O 1
ATOM 698 N N . TYR A 1 92 ? -1.618 -8.877 -8.912 1.00 94.94 92 TYR A N 1
ATOM 699 C CA . TYR A 1 92 ? -1.437 -8.360 -7.567 1.00 94.94 92 TYR A CA 1
ATOM 700 C C . TYR A 1 92 ? -1.775 -9.399 -6.499 1.00 94.94 92 TYR A C 1
ATOM 702 O O . TYR A 1 92 ? -2.636 -10.261 -6.693 1.00 94.94 92 TYR A O 1
ATOM 710 N N . GLU A 1 93 ? -1.130 -9.275 -5.345 1.00 97.19 93 GLU A N 1
ATOM 711 C CA . GLU A 1 93 ? -1.509 -9.949 -4.107 1.00 97.19 93 GLU A CA 1
ATOM 712 C C . GLU A 1 93 ? -1.544 -8.921 -2.973 1.00 97.19 93 GLU A C 1
ATOM 714 O O . GLU A 1 93 ? -0.636 -8.104 -2.836 1.00 97.19 93 GLU A O 1
ATOM 719 N N . ILE A 1 94 ? -2.605 -8.933 -2.161 1.00 96.19 94 ILE A N 1
ATOM 720 C CA . ILE A 1 94 ? -2.796 -7.940 -1.097 1.00 96.19 94 ILE A CA 1
ATOM 721 C C . ILE A 1 94 ? -2.946 -8.638 0.246 1.00 96.19 94 ILE A C 1
ATOM 723 O O . ILE A 1 94 ? -3.696 -9.603 0.392 1.00 96.19 94 ILE A O 1
ATOM 727 N N . TYR A 1 95 ? -2.280 -8.075 1.244 1.00 95.56 95 TYR A N 1
ATOM 728 C CA . TYR A 1 95 ? -2.437 -8.412 2.646 1.00 95.56 95 TYR A CA 1
ATOM 729 C C . TYR A 1 95 ? -2.716 -7.139 3.437 1.00 95.56 95 TYR A C 1
ATOM 731 O O . TYR A 1 95 ? -2.003 -6.150 3.285 1.00 95.56 95 TYR A O 1
ATOM 739 N N . TRP A 1 96 ? -3.723 -7.155 4.308 1.00 95.62 96 TRP A N 1
ATOM 740 C CA . TRP A 1 96 ? -4.026 -6.019 5.177 1.00 95.62 96 TRP A CA 1
ATOM 741 C C . TRP A 1 96 ? -4.575 -6.462 6.528 1.00 95.62 96 TRP A C 1
ATOM 743 O O . TRP A 1 96 ? -5.099 -7.567 6.691 1.00 95.62 96 TRP A O 1
ATOM 753 N N . VAL A 1 97 ? -4.447 -5.573 7.510 1.00 95.06 97 VAL A N 1
ATOM 754 C CA . VAL A 1 97 ? -4.962 -5.752 8.869 1.00 95.06 97 VAL A CA 1
ATOM 755 C C . VAL A 1 97 ? -5.535 -4.424 9.355 1.00 95.06 97 VAL A C 1
ATOM 757 O O . VAL A 1 97 ? -4.879 -3.394 9.239 1.00 95.06 97 VAL A O 1
ATOM 760 N N . ILE A 1 98 ? -6.744 -4.461 9.920 1.00 93.44 98 ILE A N 1
ATOM 761 C CA . ILE A 1 98 ? -7.382 -3.330 10.613 1.00 93.44 98 ILE A CA 1
ATOM 762 C C . ILE A 1 98 ? -7.283 -3.582 12.125 1.00 93.44 98 ILE A C 1
ATOM 764 O O . ILE A 1 98 ? -7.489 -4.721 12.560 1.00 93.44 98 ILE A O 1
ATOM 768 N N . TYR A 1 99 ? -6.950 -2.550 12.905 1.00 89.69 99 TYR A N 1
ATOM 769 C CA . TYR A 1 99 ? -6.731 -2.640 14.359 1.00 89.69 99 TYR A CA 1
ATOM 770 C C . TYR A 1 99 ? -7.982 -2.432 15.217 1.00 89.69 99 TYR A C 1
ATOM 772 O O . TYR A 1 99 ? -8.875 -1.654 14.816 1.00 89.69 99 TYR A O 1
#

Sequence (99 aa):
MKKTFGLLLVMPLILAGCFGANEDVAYDDASEVLTRELQDEGVTGVEIASREATSIIEQGEDHYLIQGQMETGAGPGEYQVDLEYDADGYWYEIYWVIY

Radius of gyration: 18.21 Å; chains: 1; bounding box: 59×37×37 Å

pLDDT: mean 83.88, std 20.3, range [35.81, 98.31]